Protein AF-W4VMF6-F1 (afdb_monomer_lite)

Foldseek 3Di:
DLVVLQVQLVCLVVVHHDPVVVVLLVVCCVPPVFAQPDADPPPRHHPDPDTDQLLSLLSNLSSCVSVVVLVSSVSSLVSSCVQAACDPPDPRHRAGDQPPVRDDDPSSGVSSVVSCVSSVD

Organism: NCBI:txid1298598

Structure (mmCIF, N/CA/C/O backbone):
data_AF-W4VMF6-F1
#
_entry.id   AF-W4VMF6-F1
#
loop_
_atom_site.group_PDB
_atom_site.id
_atom_site.type_symbol
_atom_site.label_atom_id
_atom_site.label_alt_id
_atom_site.label_comp_id
_atom_site.label_asym_id
_atom_site.label_entity_id
_atom_site.label_seq_id
_atom_site.pdbx_PDB_ins_code
_atom_site.Cartn_x
_atom_site.Cartn_y
_atom_site.Cartn_z
_atom_site.occupancy
_atom_site.B_iso_or_equiv
_atom_site.auth_seq_id
_atom_site.auth_comp_id
_atom_site.auth_asym_id
_atom_site.auth_atom_id
_atom_site.pdbx_PDB_model_num
ATOM 1 N N . MET A 1 1 ? 2.763 -7.118 5.742 1.00 71.62 1 MET A N 1
ATOM 2 C CA . MET A 1 1 ? 1.853 -5.949 5.723 1.00 71.62 1 MET A CA 1
ATOM 3 C C . MET A 1 1 ? 0.595 -6.136 4.885 1.00 71.62 1 MET A C 1
ATOM 5 O O . MET A 1 1 ? -0.442 -5.647 5.313 1.00 71.62 1 MET A O 1
ATOM 9 N N . ILE A 1 2 ? 0.644 -6.855 3.754 1.00 72.19 2 ILE A N 1
ATOM 10 C CA . ILE A 1 2 ? -0.541 -7.140 2.917 1.00 72.19 2 ILE A CA 1
ATOM 11 C C . ILE A 1 2 ? -1.719 -7.679 3.748 1.00 72.19 2 ILE A C 1
ATOM 13 O O . ILE A 1 2 ? -2.790 -7.080 3.744 1.00 72.19 2 ILE A O 1
ATOM 17 N N . ASP A 1 3 ? -1.501 -8.733 4.540 1.00 79.00 3 ASP A N 1
ATOM 18 C CA . ASP A 1 3 ? -2.571 -9.361 5.333 1.00 79.00 3 ASP A CA 1
ATOM 19 C C . ASP A 1 3 ? -3.183 -8.415 6.375 1.00 79.00 3 ASP A C 1
ATOM 21 O O . ASP A 1 3 ? -4.388 -8.447 6.620 1.00 79.00 3 ASP A O 1
ATOM 25 N N . GLN A 1 4 ? -2.367 -7.536 6.965 1.00 80.94 4 GLN A N 1
ATOM 26 C CA . GLN A 1 4 ? -2.823 -6.543 7.940 1.00 80.94 4 GLN A CA 1
ATOM 27 C C . GLN A 1 4 ? -3.677 -5.464 7.266 1.00 80.94 4 GLN A C 1
ATOM 29 O O . GLN A 1 4 ? -4.733 -5.117 7.784 1.00 80.94 4 GLN A O 1
ATOM 34 N N . ALA A 1 5 ? -3.272 -4.988 6.082 1.00 82.62 5 ALA A N 1
ATOM 35 C CA . ALA A 1 5 ? -4.041 -4.012 5.311 1.00 82.62 5 ALA A CA 1
ATOM 36 C C . ALA A 1 5 ? -5.386 -4.587 4.830 1.00 82.62 5 ALA A C 1
ATOM 38 O O . ALA A 1 5 ? -6.415 -3.925 4.950 1.00 82.62 5 ALA A O 1
ATOM 39 N N . ILE A 1 6 ? -5.398 -5.839 4.357 1.00 83.69 6 ILE A N 1
ATOM 40 C CA . ILE A 1 6 ? -6.627 -6.547 3.963 1.00 83.69 6 ILE A CA 1
ATOM 41 C C . ILE A 1 6 ? -7.549 -6.737 5.172 1.00 83.69 6 ILE A C 1
ATOM 43 O O . ILE A 1 6 ? -8.745 -6.452 5.093 1.00 83.69 6 ILE A O 1
ATOM 47 N N . THR A 1 7 ? -6.998 -7.180 6.306 1.00 85.88 7 THR A N 1
ATOM 48 C CA . THR A 1 7 ? -7.766 -7.372 7.544 1.00 85.88 7 THR A CA 1
ATOM 49 C C . THR A 1 7 ? -8.376 -6.056 8.017 1.00 85.88 7 THR A C 1
ATOM 51 O O . THR A 1 7 ? -9.575 -6.006 8.283 1.00 85.88 7 THR A O 1
ATOM 54 N N . ALA A 1 8 ? -7.590 -4.977 8.056 1.00 84.88 8 ALA A N 1
ATOM 55 C CA . ALA A 1 8 ? -8.059 -3.654 8.455 1.00 84.88 8 ALA A CA 1
ATOM 56 C C . ALA A 1 8 ? -9.153 -3.121 7.514 1.00 84.88 8 ALA A C 1
ATOM 58 O O . ALA A 1 8 ? -10.164 -2.600 7.984 1.00 84.88 8 ALA A O 1
ATOM 59 N N . TYR A 1 9 ? -9.002 -3.308 6.198 1.00 85.69 9 TYR A N 1
ATOM 60 C CA . TYR A 1 9 ? -10.022 -2.930 5.219 1.00 85.69 9 TYR A CA 1
ATOM 61 C C . TYR A 1 9 ? -11.347 -3.668 5.442 1.00 85.69 9 TYR A C 1
ATOM 63 O O . TYR A 1 9 ? -12.405 -3.043 5.506 1.00 85.69 9 TYR A O 1
ATOM 71 N N . HIS A 1 10 ? -11.309 -4.990 5.615 1.00 87.56 10 HIS A N 1
ATOM 72 C CA . HIS A 1 10 ? -12.527 -5.766 5.851 1.00 87.56 10 HIS A CA 1
ATOM 73 C C . HIS A 1 10 ? -13.159 -5.500 7.220 1.00 87.56 10 HIS A C 1
ATOM 75 O O . HIS A 1 10 ? -14.383 -5.539 7.335 1.00 87.56 10 HIS A O 1
ATOM 81 N N . GLN A 1 11 ? -12.361 -5.186 8.243 1.00 86.62 11 GLN A N 1
ATOM 82 C CA . GLN A 1 11 ? -12.885 -4.699 9.518 1.00 86.62 11 GLN A CA 1
ATOM 83 C C . GLN A 1 11 ? -13.631 -3.375 9.332 1.00 86.62 11 GLN A C 1
ATOM 85 O O . GLN A 1 11 ? -14.764 -3.261 9.806 1.00 86.62 11 GLN A O 1
ATOM 90 N N . ALA A 1 12 ? -13.046 -2.424 8.592 1.00 85.56 12 ALA A N 1
ATOM 91 C CA . ALA A 1 12 ? -13.659 -1.121 8.334 1.00 85.56 12 ALA A CA 1
ATOM 92 C C . ALA A 1 12 ? -15.004 -1.256 7.610 1.00 85.56 12 ALA A C 1
ATOM 94 O O . ALA A 1 12 ? -15.985 -0.660 8.047 1.00 85.56 12 ALA A O 1
ATOM 95 N N . LEU A 1 13 ? -15.086 -2.131 6.600 1.00 86.25 13 LEU A N 1
ATOM 96 C CA . LEU A 1 13 ? -16.344 -2.458 5.913 1.00 86.25 13 LEU A CA 1
ATOM 97 C C . LEU A 1 13 ? -17.418 -3.038 6.846 1.00 86.25 13 LEU A C 1
ATOM 99 O O . LEU A 1 13 ? -18.612 -2.865 6.610 1.00 86.25 13 LEU A O 1
ATOM 103 N N . ALA A 1 14 ? -17.010 -3.743 7.901 1.00 86.56 14 ALA A N 1
ATOM 104 C CA . ALA A 1 14 ? -17.912 -4.267 8.923 1.00 86.56 14 ALA A CA 1
ATOM 105 C C . ALA A 1 14 ? -18.269 -3.225 10.006 1.00 86.56 14 ALA A C 1
ATOM 107 O O . ALA A 1 14 ? -18.937 -3.564 10.981 1.00 86.56 14 ALA A O 1
ATOM 108 N N . GLY A 1 15 ? -17.827 -1.971 9.856 1.00 82.81 15 GLY A N 1
ATOM 109 C CA . GLY A 1 15 ? -18.047 -0.882 10.810 1.00 82.81 15 GLY A CA 1
ATOM 110 C C . GLY A 1 15 ? -17.075 -0.871 11.995 1.00 82.81 15 GLY A C 1
ATOM 111 O O . GLY A 1 15 ? -17.222 -0.048 12.900 1.00 82.81 15 GLY A O 1
ATOM 112 N N . TYR A 1 16 ? -16.073 -1.754 12.005 1.00 82.44 16 TYR A N 1
ATOM 113 C CA . TYR A 1 16 ? -15.035 -1.801 13.032 1.00 82.44 16 TYR A CA 1
ATOM 114 C C . TYR A 1 16 ? -13.762 -1.142 12.511 1.00 82.44 16 TYR A C 1
ATOM 116 O O . TYR A 1 16 ? -13.229 -1.533 11.484 1.00 82.44 16 TYR A O 1
ATOM 124 N N . HIS A 1 17 ? -13.213 -0.174 13.233 1.00 81.00 17 HIS A N 1
ATOM 125 C CA . HIS A 1 17 ? -11.936 0.430 12.857 1.00 81.00 17 HIS A CA 1
ATOM 126 C C . HIS A 1 17 ? -10.916 0.262 13.976 1.00 81.00 17 HIS A C 1
ATOM 128 O O . HIS A 1 17 ? -11.270 0.165 15.151 1.00 81.00 17 HIS A O 1
ATOM 134 N N . SER A 1 18 ? -9.639 0.220 13.597 1.00 80.50 18 SER A N 1
ATOM 135 C CA . SER A 1 18 ? -8.520 0.166 14.533 1.00 80.50 18 SER A CA 1
ATOM 136 C C . SER A 1 18 ? -7.809 1.521 14.536 1.00 80.50 18 SER A C 1
ATOM 138 O O . SER A 1 18 ? -7.004 1.788 13.636 1.00 80.50 18 SER A O 1
ATOM 140 N N . PRO A 1 19 ? -8.075 2.392 15.533 1.00 82.31 19 PRO A N 1
ATOM 141 C CA . PRO A 1 19 ? -7.393 3.681 15.650 1.00 82.31 19 PRO A CA 1
ATOM 142 C C . PRO A 1 19 ? -5.873 3.523 15.723 1.00 82.31 19 PRO A C 1
ATOM 144 O O . PRO A 1 19 ? -5.139 4.293 15.113 1.00 82.31 19 PRO A O 1
ATOM 147 N N . ALA A 1 20 ? -5.402 2.471 16.402 1.00 82.88 20 ALA A N 1
ATOM 148 C CA . ALA A 1 20 ? -3.981 2.165 16.529 1.00 82.88 20 ALA A CA 1
ATOM 149 C C . ALA A 1 20 ? -3.325 1.846 15.176 1.00 82.88 20 ALA A C 1
ATOM 151 O O . ALA A 1 20 ? -2.191 2.252 14.938 1.00 82.88 20 ALA A O 1
ATOM 152 N N . PHE A 1 21 ? -4.034 1.148 14.282 1.00 83.00 21 PHE A N 1
ATOM 153 C CA . PHE A 1 21 ? -3.524 0.857 12.943 1.00 83.00 21 PHE A CA 1
ATOM 154 C C . PHE A 1 21 ? -3.509 2.111 12.065 1.00 83.00 21 PHE A C 1
ATOM 156 O O . PHE A 1 21 ? -2.507 2.387 11.416 1.00 83.00 21 PHE A O 1
ATOM 163 N N . LEU A 1 22 ? -4.577 2.916 12.090 1.00 84.38 22 LEU A N 1
ATOM 164 C CA . LEU A 1 22 ? -4.618 4.176 11.343 1.00 84.38 22 LEU A CA 1
ATOM 165 C C . LEU A 1 22 ? -3.494 5.125 11.778 1.00 84.38 22 LEU A C 1
ATOM 167 O O . LEU A 1 22 ? -2.806 5.698 10.936 1.00 84.38 22 LEU A O 1
ATOM 171 N N . GLN A 1 23 ? -3.289 5.261 13.087 1.00 85.25 23 GLN A N 1
ATOM 172 C CA . GLN A 1 23 ? -2.230 6.096 13.633 1.00 85.25 23 GLN A CA 1
ATOM 173 C C . GLN A 1 23 ? -0.841 5.579 13.245 1.00 85.25 23 GLN A C 1
ATOM 175 O O . GLN A 1 23 ? -0.003 6.370 12.828 1.00 85.25 23 GLN A O 1
ATOM 180 N N . PHE A 1 24 ? -0.626 4.262 13.267 1.00 84.94 24 PHE A N 1
ATOM 181 C CA . PHE A 1 24 ? 0.618 3.663 12.788 1.00 84.94 24 PHE A CA 1
ATOM 182 C C . PHE A 1 24 ? 0.908 4.012 11.318 1.00 84.94 24 PHE A C 1
ATOM 184 O O . PHE A 1 24 ? 2.039 4.362 10.985 1.00 84.94 24 PHE A O 1
ATOM 191 N N . ILE A 1 25 ? -0.098 3.966 10.438 1.00 84.12 25 ILE A N 1
ATOM 192 C CA . ILE A 1 25 ? 0.080 4.341 9.025 1.00 84.12 25 ILE A CA 1
ATOM 193 C C . ILE A 1 25 ? 0.385 5.837 8.882 1.00 84.12 25 ILE A C 1
ATOM 195 O O . ILE A 1 25 ? 1.266 6.198 8.104 1.00 84.12 25 ILE A O 1
ATOM 199 N N . LYS A 1 26 ? -0.296 6.705 9.643 1.00 84.94 26 LYS A N 1
ATOM 200 C CA . LYS A 1 26 ? -0.009 8.150 9.653 1.00 84.94 26 LYS A CA 1
ATOM 201 C C . LYS A 1 26 ? 1.437 8.420 10.074 1.00 84.94 26 LYS A C 1
ATOM 203 O O . LYS A 1 26 ? 2.162 9.064 9.327 1.00 84.94 26 LYS A O 1
ATOM 208 N N . GLU A 1 27 ? 1.874 7.840 11.189 1.00 84.00 27 GLU A N 1
ATOM 209 C CA . GLU A 1 27 ? 3.231 8.006 11.726 1.00 84.00 27 GLU A CA 1
ATOM 210 C C . GLU A 1 27 ? 4.317 7.507 10.760 1.00 84.00 27 GLU A C 1
ATOM 212 O O . GLU A 1 27 ? 5.331 8.181 10.581 1.00 84.00 27 GLU A O 1
ATOM 217 N N . ASN A 1 28 ? 4.109 6.365 10.092 1.00 81.81 28 ASN A N 1
ATOM 218 C CA . ASN A 1 28 ? 5.069 5.864 9.098 1.00 81.81 28 ASN A CA 1
ATOM 219 C C . ASN A 1 28 ? 5.150 6.771 7.867 1.00 81.81 28 ASN A C 1
ATOM 221 O O . ASN A 1 28 ? 6.248 7.086 7.411 1.00 81.81 28 ASN A O 1
ATOM 225 N N . MET A 1 29 ? 4.004 7.237 7.363 1.00 79.44 29 MET A N 1
ATOM 226 C CA . MET A 1 29 ? 3.973 8.179 6.243 1.00 79.44 29 MET A CA 1
ATOM 227 C C . MET A 1 29 ? 4.604 9.529 6.608 1.00 79.44 29 MET A C 1
ATOM 229 O O . MET A 1 29 ? 5.225 10.150 5.753 1.00 79.44 29 MET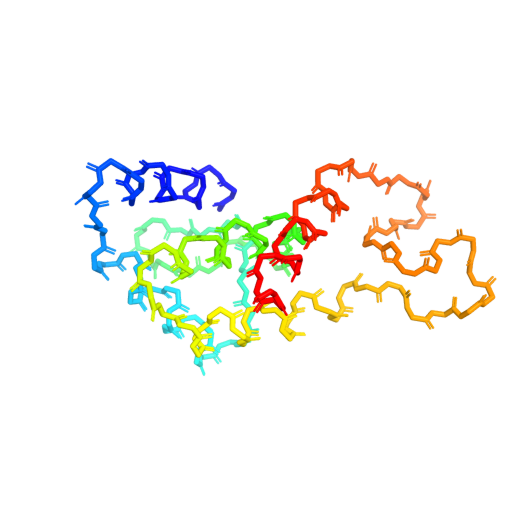 A O 1
ATOM 233 N N . ASP A 1 30 ? 4.483 9.973 7.861 1.00 79.38 30 ASP A N 1
ATOM 234 C CA . ASP A 1 30 ? 5.072 11.234 8.325 1.00 79.38 30 ASP A CA 1
ATOM 235 C C . ASP A 1 30 ? 6.587 11.122 8.564 1.00 79.38 30 ASP A C 1
ATOM 237 O O . ASP A 1 30 ? 7.323 12.076 8.317 1.00 79.38 30 ASP A O 1
ATOM 241 N N . THR A 1 31 ? 7.061 9.965 9.039 1.00 74.25 31 THR A N 1
ATOM 242 C CA . THR A 1 31 ? 8.470 9.764 9.425 1.00 74.25 31 THR A CA 1
ATOM 243 C C . THR A 1 31 ? 9.333 9.319 8.250 1.00 74.25 31 THR A C 1
ATOM 245 O O . THR A 1 31 ? 10.411 9.867 8.035 1.00 74.25 31 THR A O 1
ATOM 248 N N . ASN A 1 32 ? 8.860 8.330 7.491 1.00 63.78 32 ASN A N 1
ATOM 249 C CA . ASN A 1 32 ? 9.658 7.652 6.471 1.00 63.78 32 ASN A CA 1
ATOM 250 C C . ASN A 1 32 ? 9.145 7.907 5.052 1.00 63.78 32 ASN A C 1
ATOM 252 O O . ASN A 1 32 ? 9.841 7.574 4.106 1.00 63.78 32 ASN A O 1
ATOM 256 N N . SER A 1 33 ? 7.940 8.476 4.889 1.00 69.19 33 SER A N 1
ATOM 257 C CA . SER A 1 33 ? 7.246 8.590 3.592 1.00 69.19 33 SER A CA 1
ATOM 258 C C . SER A 1 33 ? 7.048 7.261 2.843 1.00 69.19 33 SER A C 1
ATOM 260 O O . SER A 1 33 ? 6.585 7.278 1.710 1.00 69.19 33 SER A O 1
ATOM 262 N N . GLU A 1 34 ? 7.332 6.125 3.479 1.00 72.94 34 GLU A N 1
ATOM 263 C CA . GLU A 1 34 ? 7.341 4.786 2.888 1.00 72.94 34 GLU A CA 1
ATOM 264 C C . GLU A 1 34 ? 6.731 3.776 3.878 1.00 72.94 34 GLU A C 1
ATOM 266 O O . GLU A 1 34 ? 6.809 3.944 5.101 1.00 72.94 34 GLU A O 1
ATOM 271 N N . ILE A 1 35 ? 6.119 2.710 3.353 1.00 75.06 35 ILE A N 1
ATOM 272 C CA . ILE A 1 35 ? 5.544 1.600 4.124 1.00 75.06 35 ILE A CA 1
ATOM 273 C C . ILE A 1 35 ? 6.287 0.300 3.788 1.00 75.06 35 ILE A C 1
ATOM 275 O O . ILE A 1 35 ? 6.137 -0.267 2.703 1.00 75.06 35 ILE A O 1
ATOM 279 N N . ASN A 1 36 ? 7.036 -0.248 4.743 1.00 73.38 36 ASN A N 1
ATOM 280 C CA . ASN A 1 36 ? 7.820 -1.473 4.551 1.00 73.38 36 ASN A CA 1
ATOM 281 C C . ASN A 1 36 ? 6.960 -2.747 4.565 1.00 73.38 36 ASN A C 1
ATOM 283 O O . ASN A 1 36 ? 5.886 -2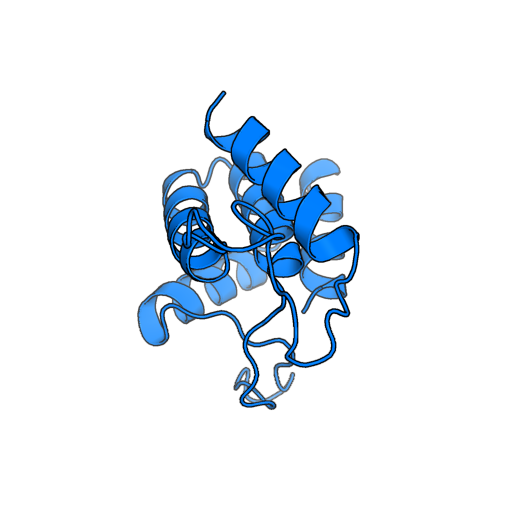.804 5.164 1.00 73.38 36 ASN A O 1
ATOM 287 N N . GLY A 1 37 ? 7.437 -3.810 3.910 1.00 59.91 37 GLY A N 1
ATOM 288 C CA . GLY A 1 37 ? 6.677 -5.059 3.769 1.00 59.91 37 GLY A CA 1
ATOM 289 C C . GLY A 1 37 ? 6.470 -5.834 5.077 1.00 59.91 37 GLY A C 1
ATOM 290 O O . GLY A 1 37 ? 5.434 -6.495 5.256 1.00 59.91 37 GLY A O 1
ATOM 291 N N . ILE A 1 38 ? 7.435 -5.752 5.997 1.00 66.00 38 ILE A N 1
ATOM 292 C CA . ILE A 1 38 ? 7.466 -6.493 7.263 1.00 66.00 38 ILE A CA 1
ATOM 293 C C . ILE A 1 38 ? 7.895 -5.551 8.386 1.00 66.00 38 ILE A C 1
ATOM 295 O O . ILE A 1 38 ? 8.913 -4.873 8.274 1.00 66.00 38 ILE A O 1
ATOM 299 N N . TYR A 1 39 ? 7.126 -5.558 9.472 1.00 68.88 39 TYR A N 1
ATOM 300 C CA . TYR A 1 39 ? 7.435 -4.840 10.701 1.00 68.88 39 TYR A CA 1
ATOM 301 C C . TYR A 1 39 ? 7.558 -5.825 11.855 1.00 68.88 39 TYR A C 1
ATOM 303 O O . TYR A 1 39 ? 6.811 -6.805 11.932 1.00 68.88 39 TYR A O 1
ATOM 311 N N . ASP A 1 40 ? 8.473 -5.532 12.771 1.00 67.25 40 ASP A N 1
ATOM 312 C CA . ASP A 1 40 ? 8.607 -6.274 14.011 1.00 67.25 40 ASP A CA 1
ATOM 313 C C . ASP A 1 40 ? 7.484 -5.865 14.976 1.00 67.25 40 ASP A C 1
ATOM 315 O O . ASP A 1 40 ? 7.236 -4.682 15.212 1.00 67.25 40 ASP A O 1
ATOM 319 N N . LEU A 1 41 ? 6.785 -6.852 15.541 1.00 65.19 41 LEU A N 1
ATOM 320 C CA . LEU A 1 41 ? 5.605 -6.617 16.383 1.00 65.19 41 LEU A CA 1
ATOM 321 C C . LEU A 1 41 ? 5.933 -5.908 17.705 1.00 65.19 41 LEU A C 1
ATOM 323 O O . LEU A 1 41 ? 5.055 -5.270 18.284 1.00 65.19 41 LEU A O 1
ATOM 327 N N . SER A 1 42 ? 7.169 -6.034 18.195 1.00 64.50 42 SER A N 1
ATOM 328 C CA . SER A 1 42 ? 7.587 -5.500 19.493 1.00 64.50 42 SER A CA 1
ATOM 329 C C . SER A 1 42 ? 8.144 -4.081 19.390 1.00 64.50 42 SER A C 1
ATOM 331 O O . SER A 1 42 ? 7.844 -3.231 20.225 1.00 64.50 42 SER A O 1
ATOM 333 N N . THR A 1 43 ? 8.908 -3.811 18.335 1.00 65.19 43 THR A N 1
ATOM 334 C CA . THR A 1 43 ? 9.599 -2.536 18.112 1.00 65.19 43 THR A CA 1
ATOM 335 C C . THR A 1 43 ? 8.864 -1.631 17.133 1.00 65.19 43 THR A C 1
ATOM 337 O O . THR A 1 43 ? 9.142 -0.436 17.100 1.00 65.19 43 THR A O 1
ATOM 340 N N . LYS A 1 44 ? 7.916 -2.177 16.355 1.00 64.62 44 LYS A N 1
ATOM 341 C CA . LYS A 1 44 ? 7.221 -1.497 15.249 1.00 64.62 44 LYS A CA 1
ATOM 342 C C . LYS A 1 44 ? 8.166 -0.960 14.170 1.00 64.62 44 LYS A C 1
ATOM 344 O O . LYS A 1 44 ? 7.757 -0.132 13.361 1.00 64.62 44 LYS A O 1
ATOM 349 N N . LEU A 1 45 ? 9.412 -1.430 14.153 1.00 65.94 45 LEU A N 1
ATOM 350 C CA . LEU A 1 45 ? 10.411 -1.049 13.167 1.00 65.94 45 LEU A CA 1
ATOM 351 C C . LEU A 1 45 ? 10.350 -1.986 11.961 1.00 65.94 45 LEU A C 1
ATOM 353 O O . LEU A 1 45 ? 10.016 -3.169 12.117 1.00 65.94 45 LEU A O 1
ATOM 357 N N . PRO A 1 46 ? 10.663 -1.480 10.759 1.00 66.12 46 PRO A N 1
ATOM 358 C CA . PRO A 1 46 ? 10.763 -2.322 9.584 1.00 66.12 46 PRO A CA 1
ATOM 359 C C . PRO A 1 46 ? 11.867 -3.360 9.790 1.00 66.12 46 PRO A C 1
ATOM 361 O O . PRO A 1 46 ? 12.982 -3.040 10.193 1.00 66.12 46 PRO A O 1
ATOM 364 N N . THR A 1 47 ? 11.538 -4.626 9.553 1.00 57.59 47 THR A N 1
ATOM 365 C CA . THR A 1 47 ? 12.488 -5.748 9.674 1.00 57.59 47 THR A CA 1
ATOM 366 C C . THR A 1 47 ? 13.152 -6.074 8.337 1.00 57.59 47 THR A C 1
ATOM 368 O O . THR A 1 47 ? 14.008 -6.952 8.264 1.00 57.59 47 THR A O 1
ATOM 371 N N . VAL A 1 48 ? 12.721 -5.401 7.270 1.00 60.47 48 VAL A N 1
ATOM 372 C CA . VAL A 1 48 ? 13.193 -5.591 5.902 1.00 60.47 48 VAL A CA 1
ATOM 373 C C . VAL A 1 48 ? 13.353 -4.243 5.210 1.00 60.47 48 VAL A C 1
ATOM 375 O O . VAL A 1 48 ? 12.479 -3.382 5.312 1.00 60.47 48 VAL A O 1
ATOM 378 N N . ASP A 1 49 ? 14.443 -4.107 4.459 1.00 59.78 49 ASP A N 1
ATOM 379 C CA . ASP A 1 49 ? 14.782 -2.886 3.716 1.00 59.78 49 ASP A CA 1
ATOM 380 C C . ASP A 1 49 ? 14.023 -2.761 2.384 1.00 59.78 49 ASP A C 1
ATOM 382 O O . ASP A 1 49 ? 14.182 -1.772 1.676 1.00 59.78 49 ASP A O 1
ATOM 386 N N . TYR A 1 50 ? 13.205 -3.755 2.010 1.00 59.16 50 TYR A N 1
ATOM 387 C CA . TYR A 1 50 ? 12.361 -3.642 0.823 1.00 59.16 50 TYR A CA 1
ATOM 388 C C . TYR A 1 50 ? 11.019 -2.988 1.163 1.00 59.16 50 TYR A C 1
ATOM 390 O O . TYR A 1 50 ? 10.319 -3.359 2.117 1.00 59.16 50 TYR A O 1
ATOM 398 N N . GLU A 1 51 ? 10.656 -2.010 0.342 1.00 62.81 51 GLU A N 1
ATOM 399 C CA . GLU A 1 51 ? 9.373 -1.333 0.418 1.00 62.81 51 GLU A CA 1
ATOM 400 C C . GLU A 1 51 ? 8.235 -2.281 0.018 1.00 62.81 51 GLU A C 1
ATOM 402 O O . GLU A 1 51 ? 8.420 -3.231 -0.754 1.00 62.81 51 GLU A O 1
ATOM 407 N N . SER A 1 52 ? 7.048 -2.070 0.586 1.00 65.38 52 SER A N 1
ATOM 408 C CA . SER A 1 52 ? 5.897 -2.909 0.270 1.00 65.38 52 SER A CA 1
ATOM 409 C C . SER A 1 52 ? 5.565 -2.868 -1.220 1.00 65.38 52 SER A C 1
ATOM 411 O O . SER A 1 52 ? 5.652 -1.810 -1.843 1.00 65.38 52 SER A O 1
ATOM 413 N N . PRO A 1 53 ? 5.092 -3.986 -1.794 1.00 71.88 53 PRO A N 1
ATOM 414 C CA . PRO A 1 53 ? 4.623 -3.962 -3.162 1.00 71.88 53 PRO A CA 1
ATOM 415 C C . PRO A 1 53 ? 3.423 -3.002 -3.310 1.00 71.88 53 PRO A C 1
ATOM 417 O O . PRO A 1 53 ? 2.668 -2.803 -2.348 1.00 71.88 53 PRO A O 1
ATOM 420 N N . PRO A 1 54 ? 3.193 -2.457 -4.518 1.00 73.38 54 PRO A N 1
ATOM 421 C CA . PRO A 1 54 ? 2.129 -1.493 -4.820 1.00 73.38 54 PRO A CA 1
ATOM 422 C C . PRO A 1 54 ? 0.740 -1.917 -4.326 1.00 73.38 54 PRO A C 1
ATOM 424 O O . PRO A 1 54 ? -0.085 -1.076 -3.968 1.00 73.38 54 PRO A O 1
ATOM 427 N N . ALA A 1 55 ? 0.472 -3.227 -4.262 1.00 78.00 55 ALA A N 1
ATOM 428 C CA . ALA A 1 55 ? -0.774 -3.755 -3.722 1.00 78.00 55 ALA A CA 1
ATOM 429 C C . ALA A 1 55 ? -1.048 -3.311 -2.274 1.00 78.00 55 ALA A C 1
ATOM 431 O O . ALA A 1 55 ? -2.198 -3.024 -1.946 1.00 78.00 55 ALA A O 1
ATOM 432 N N . VAL A 1 56 ? -0.027 -3.200 -1.412 1.00 83.12 56 VAL A N 1
ATOM 433 C CA . VAL A 1 56 ? -0.202 -2.720 -0.026 1.00 83.12 56 VAL A CA 1
ATOM 434 C C . VAL A 1 56 ? -0.726 -1.293 -0.017 1.00 83.12 56 VAL A C 1
ATOM 436 O O . VAL A 1 56 ? -1.705 -1.017 0.675 1.00 83.12 56 VAL A O 1
ATOM 439 N N . TYR A 1 57 ? -0.133 -0.410 -0.822 1.00 83.94 57 TYR A N 1
ATOM 440 C CA . TYR A 1 57 ? -0.600 0.966 -0.962 1.00 83.94 57 TYR A CA 1
ATOM 441 C C . TYR A 1 57 ? -2.046 1.018 -1.450 1.00 83.94 57 TYR A C 1
ATOM 443 O O . TYR A 1 57 ? -2.859 1.728 -0.863 1.00 83.94 57 TYR A O 1
ATOM 451 N N . GLY A 1 58 ? -2.412 0.203 -2.442 1.00 85.81 58 GLY A N 1
ATOM 452 C CA . GLY A 1 58 ? -3.793 0.147 -2.919 1.00 85.81 58 GLY A CA 1
ATOM 453 C C . GLY A 1 58 ? -4.801 -0.302 -1.847 1.00 85.81 58 GLY A C 1
ATOM 454 O O . GLY A 1 58 ? -5.856 0.319 -1.711 1.00 85.81 58 GLY A O 1
ATOM 455 N N . PHE A 1 59 ? -4.471 -1.304 -1.021 1.00 87.12 59 PHE A N 1
ATOM 456 C CA . PHE A 1 59 ? -5.328 -1.704 0.107 1.00 87.12 59 PHE A CA 1
ATOM 457 C C . PHE A 1 59 ? -5.420 -0.624 1.191 1.00 87.12 59 PHE A C 1
ATOM 459 O O . PHE A 1 59 ? -6.505 -0.377 1.721 1.00 87.12 59 PHE A O 1
ATOM 466 N N . LEU A 1 60 ? -4.310 0.049 1.505 1.00 87.62 60 LEU A N 1
ATOM 467 C CA . LEU A 1 60 ? -4.302 1.153 2.466 1.00 87.62 60 LEU A CA 1
ATOM 46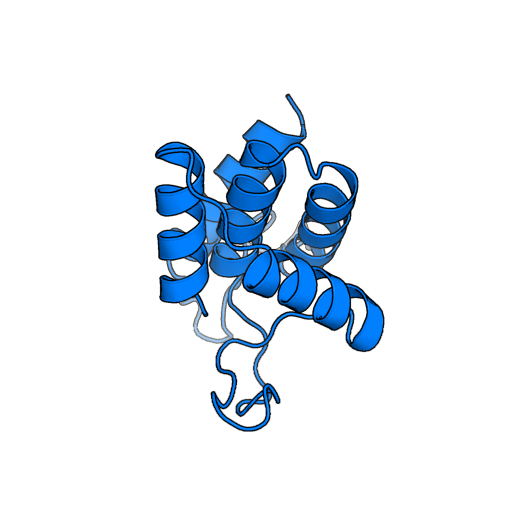8 C C . LEU A 1 60 ? -5.125 2.346 1.968 1.00 87.62 60 LEU A C 1
ATOM 470 O O . LEU A 1 60 ? -5.849 2.944 2.759 1.00 87.62 60 LEU A O 1
ATOM 474 N N . ILE A 1 61 ? -5.086 2.655 0.668 1.00 88.69 61 ILE A N 1
ATOM 475 C CA . ILE A 1 61 ? -5.945 3.674 0.049 1.00 88.69 61 ILE A CA 1
ATOM 476 C C . ILE A 1 61 ? -7.418 3.292 0.217 1.00 88.69 61 ILE A C 1
ATOM 478 O O . ILE A 1 61 ? -8.208 4.131 0.637 1.00 88.69 61 ILE A O 1
ATOM 482 N N . TRP A 1 62 ? -7.806 2.036 -0.042 1.00 88.94 62 TRP A N 1
ATOM 483 C CA . TRP A 1 62 ? -9.196 1.601 0.174 1.00 88.94 62 TRP A CA 1
ATOM 484 C C . TRP A 1 62 ? -9.625 1.721 1.634 1.00 88.94 62 TRP A C 1
ATOM 486 O O . TRP A 1 62 ? -10.728 2.189 1.898 1.00 88.94 62 TRP A O 1
ATOM 496 N N . TYR A 1 63 ? -8.758 1.335 2.571 1.00 88.25 63 TYR A N 1
ATOM 497 C CA . TYR A 1 63 ? -9.007 1.492 4.003 1.00 88.25 63 TYR A CA 1
ATOM 498 C C . TYR A 1 63 ? -9.187 2.963 4.395 1.00 88.25 63 TYR A C 1
ATOM 500 O O . TYR A 1 63 ? -10.145 3.303 5.083 1.00 88.25 63 TYR A O 1
ATOM 508 N N . CYS A 1 64 ? -8.316 3.854 3.916 1.00 87.94 64 CYS A N 1
ATOM 509 C CA . CYS A 1 64 ? -8.422 5.285 4.198 1.00 87.94 64 CYS A CA 1
ATOM 510 C C . CYS A 1 64 ? -9.695 5.892 3.599 1.00 87.94 64 CYS A C 1
ATOM 512 O O . CYS A 1 64 ? -10.349 6.697 4.254 1.00 87.94 64 CYS A O 1
ATOM 514 N N . LEU A 1 65 ? -10.080 5.483 2.386 1.00 87.81 65 LEU A N 1
ATOM 515 C CA . LEU A 1 65 ? -11.329 5.919 1.761 1.00 87.81 65 LEU A CA 1
ATOM 516 C C . LEU A 1 65 ? -12.556 5.471 2.564 1.00 87.81 65 LEU A C 1
ATOM 518 O O . LEU A 1 65 ? -13.461 6.275 2.761 1.00 87.81 65 LEU A O 1
ATOM 522 N N . GLU A 1 66 ? -12.559 4.240 3.080 1.00 88.88 66 GLU A N 1
ATOM 523 C CA . GLU A 1 66 ? -13.642 3.734 3.937 1.00 88.88 66 GLU A CA 1
ATOM 524 C C . GLU A 1 66 ? -13.772 4.541 5.239 1.00 88.88 66 GLU A C 1
ATOM 526 O O . GLU A 1 66 ? -14.872 4.807 5.718 1.00 88.88 66 GLU A O 1
ATOM 531 N N . LEU A 1 67 ? -12.646 4.996 5.794 1.00 86.62 67 LEU A N 1
ATOM 532 C CA . LEU A 1 67 ? -12.611 5.825 7.000 1.00 86.62 67 LEU A CA 1
ATOM 533 C C . LEU A 1 67 ? -12.796 7.329 6.740 1.00 86.62 67 LEU A C 1
ATOM 535 O O . LEU A 1 67 ? -12.709 8.116 7.680 1.00 86.62 67 LEU A O 1
ATOM 539 N N . ASN A 1 68 ? -13.059 7.745 5.496 1.00 87.81 68 ASN A N 1
ATOM 540 C CA . ASN A 1 68 ? -13.097 9.151 5.066 1.00 87.81 68 ASN A CA 1
ATOM 541 C C . ASN A 1 68 ? -11.783 9.934 5.296 1.00 87.81 68 ASN A C 1
ATOM 543 O O . ASN A 1 68 ? -11.770 11.164 5.322 1.00 87.81 68 ASN A O 1
ATOM 547 N N . GLU A 1 69 ? -10.650 9.242 5.391 1.00 89.06 69 GLU A N 1
ATOM 548 C CA . GLU A 1 69 ? -9.301 9.801 5.555 1.00 89.06 69 GLU A CA 1
ATOM 549 C C . GLU A 1 69 ? -8.674 10.126 4.184 1.00 89.06 69 GLU A C 1
ATOM 551 O O . GLU A 1 69 ? -7.655 9.562 3.774 1.00 89.06 69 GLU A O 1
ATOM 556 N N . ARG A 1 70 ? -9.317 11.027 3.427 1.00 88.12 70 ARG A N 1
ATOM 557 C CA . ARG A 1 70 ? -8.965 11.299 2.018 1.00 88.12 70 ARG A CA 1
ATOM 558 C C . ARG A 1 70 ? -7.567 11.897 1.836 1.00 88.12 70 ARG A C 1
ATOM 560 O O . ARG A 1 70 ? -6.896 11.567 0.863 1.00 88.12 70 ARG A O 1
ATOM 567 N N . GLU A 1 71 ? -7.110 12.737 2.762 1.00 88.81 71 GLU A N 1
ATOM 568 C CA . GLU A 1 71 ? -5.760 13.320 2.705 1.00 88.81 71 GLU A CA 1
ATOM 569 C C . GLU A 1 71 ? -4.681 12.240 2.824 1.00 88.81 71 GLU A C 1
ATOM 571 O O . GLU A 1 71 ? -3.746 12.198 2.028 1.00 88.81 71 GLU A O 1
ATOM 576 N N . LEU A 1 72 ? -4.846 11.302 3.762 1.00 86.81 72 LEU A N 1
ATOM 577 C CA . LEU A 1 72 ? -3.926 10.178 3.914 1.00 86.81 72 LEU A CA 1
ATOM 578 C C . LEU A 1 72 ? -3.948 9.268 2.679 1.00 86.81 72 LEU A C 1
ATOM 580 O O . LEU A 1 72 ? -2.888 8.856 2.209 1.00 86.81 72 LEU A O 1
ATOM 584 N N . ALA A 1 73 ? -5.137 9.008 2.125 1.00 88.56 73 ALA A N 1
ATOM 585 C CA . ALA A 1 73 ? -5.297 8.248 0.888 1.00 88.56 73 ALA A CA 1
ATOM 586 C C . ALA A 1 73 ? -4.549 8.895 -0.292 1.00 88.56 73 ALA A C 1
ATOM 588 O O . ALA A 1 73 ? -3.906 8.192 -1.067 1.00 88.56 73 ALA A O 1
ATOM 589 N N . GLN A 1 74 ? -4.582 10.226 -0.400 1.00 88.50 74 GLN A N 1
ATOM 590 C CA . GLN A 1 74 ? -3.867 10.966 -1.439 1.00 88.50 74 GLN A CA 1
ATOM 591 C C . GLN A 1 74 ? -2.345 10.828 -1.299 1.00 88.50 74 GLN A C 1
ATOM 593 O O . GLN A 1 74 ? -1.669 10.532 -2.281 1.00 88.50 74 GLN A O 1
ATOM 598 N N . ARG A 1 75 ? -1.801 10.953 -0.082 1.00 88.94 75 ARG A N 1
ATOM 599 C CA . ARG A 1 75 ? -0.355 10.763 0.146 1.00 88.94 75 ARG A CA 1
ATOM 600 C C . ARG A 1 75 ? 0.097 9.341 -0.183 1.00 88.94 75 ARG A C 1
ATOM 602 O O . ARG A 1 75 ? 1.146 9.144 -0.785 1.00 88.94 75 ARG A O 1
ATOM 609 N N . LEU A 1 76 ? -0.708 8.345 0.196 1.00 87.31 76 LEU A N 1
ATOM 610 C CA . LEU A 1 76 ? -0.452 6.942 -0.143 1.00 87.31 76 LEU A CA 1
ATOM 611 C C . LEU A 1 76 ? -0.500 6.713 -1.658 1.00 87.31 76 LEU A C 1
ATOM 613 O O . LEU A 1 76 ? 0.286 5.932 -2.184 1.00 87.31 76 LEU A O 1
ATOM 617 N N . TYR A 1 77 ? -1.401 7.398 -2.362 1.00 87.81 77 TYR A N 1
ATOM 618 C CA . TYR A 1 77 ? -1.492 7.348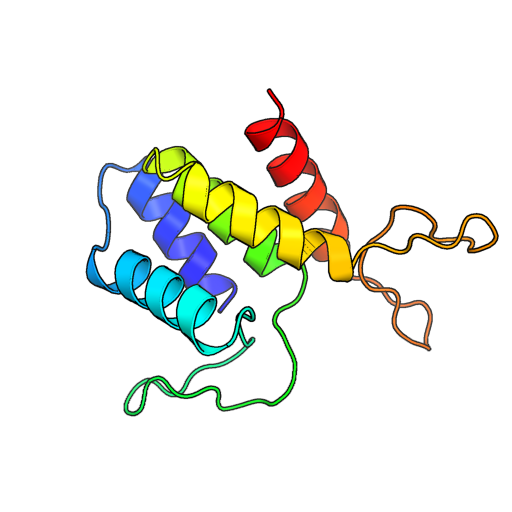 -3.817 1.00 87.81 77 TYR A CA 1
ATOM 619 C C . TYR A 1 77 ? -0.277 7.981 -4.504 1.00 87.81 77 TYR A C 1
ATOM 621 O O . TYR A 1 77 ? 0.258 7.405 -5.447 1.00 87.81 77 TYR A O 1
ATOM 629 N N . GLU A 1 78 ? 0.204 9.121 -4.012 1.00 87.81 78 GLU A N 1
ATOM 630 C CA . GLU A 1 78 ? 1.419 9.764 -4.521 1.00 87.81 78 GLU A CA 1
ATOM 631 C C . GLU A 1 78 ? 2.646 8.866 -4.364 1.00 87.81 78 GLU A C 1
ATOM 633 O O . GLU A 1 78 ? 3.408 8.713 -5.318 1.00 87.81 78 GLU A O 1
ATOM 638 N N . GLN A 1 79 ? 2.783 8.197 -3.215 1.00 84.38 79 GLN A N 1
ATOM 639 C CA . GLN A 1 79 ? 3.841 7.203 -3.023 1.00 84.38 79 GLN A CA 1
ATOM 640 C C . GLN A 1 79 ? 3.657 5.986 -3.920 1.00 84.38 79 GLN A C 1
ATOM 642 O O . GLN A 1 79 ? 4.598 5.540 -4.561 1.00 84.38 79 GLN A O 1
ATOM 647 N N . MET A 1 80 ? 2.431 5.492 -4.081 1.00 85.50 80 MET A N 1
ATOM 648 C CA . MET A 1 80 ? 2.154 4.399 -5.010 1.00 85.50 80 MET A CA 1
ATOM 649 C C . MET A 1 80 ? 2.601 4.736 -6.444 1.00 85.50 80 MET A C 1
ATOM 651 O O . MET A 1 80 ? 3.128 3.868 -7.136 1.00 85.50 80 MET A O 1
ATOM 655 N N . LEU A 1 81 ? 2.443 5.985 -6.902 1.00 84.31 81 LEU A N 1
ATOM 656 C CA . LEU A 1 81 ? 2.840 6.414 -8.249 1.00 84.31 81 LEU A CA 1
ATOM 657 C C . LEU A 1 81 ? 4.353 6.373 -8.511 1.00 84.31 81 LEU A C 1
ATOM 659 O O . LEU A 1 81 ? 4.739 6.334 -9.685 1.00 84.31 81 LEU A O 1
ATOM 663 N N . THR A 1 82 ? 5.203 6.349 -7.482 1.00 83.25 82 THR A N 1
ATOM 664 C CA . THR A 1 82 ? 6.663 6.219 -7.657 1.00 83.25 82 THR A CA 1
ATOM 665 C C . THR A 1 82 ? 7.040 4.843 -8.219 1.00 83.25 82 THR A C 1
ATOM 667 O O . THR A 1 82 ? 7.992 4.725 -8.988 1.00 83.25 82 THR A O 1
ATOM 670 N N . PHE A 1 83 ? 6.225 3.821 -7.939 1.00 77.69 83 PHE A N 1
ATOM 671 C CA . PHE A 1 83 ? 6.382 2.455 -8.446 1.00 77.69 83 PHE A CA 1
ATOM 672 C C . PHE A 1 83 ? 5.861 2.250 -9.873 1.00 77.69 83 PHE A C 1
ATOM 674 O O . PHE A 1 83 ? 6.083 1.191 -10.474 1.00 77.69 83 PHE A O 1
ATOM 681 N N . ARG A 1 84 ? 5.116 3.221 -10.415 1.00 81.94 84 ARG A N 1
ATOM 682 C CA . ARG A 1 84 ? 4.561 3.143 -11.768 1.00 81.94 84 ARG A CA 1
ATOM 683 C C . ARG A 1 84 ? 5.673 3.377 -12.786 1.00 81.94 84 ARG A C 1
ATOM 685 O O . ARG A 1 84 ? 6.457 4.315 -12.686 1.00 81.94 84 ARG A O 1
ATOM 692 N N . ASN A 1 85 ? 5.714 2.548 -13.820 1.00 80.56 85 ASN A N 1
ATOM 693 C CA . ASN A 1 85 ? 6.630 2.746 -14.930 1.00 80.56 85 ASN A CA 1
ATOM 694 C C . ASN A 1 85 ? 6.155 3.915 -15.806 1.00 80.56 85 ASN A C 1
ATOM 696 O O . ASN A 1 85 ? 5.163 3.805 -16.527 1.00 80.56 85 ASN A O 1
ATOM 700 N N . HIS A 1 86 ? 6.895 5.022 -15.769 1.00 80.38 86 HIS A N 1
ATOM 701 C CA . HIS A 1 86 ? 6.593 6.231 -16.543 1.00 80.38 86 HIS A CA 1
ATOM 702 C C . HIS A 1 86 ? 7.344 6.316 -17.875 1.00 80.38 86 HIS A C 1
ATOM 704 O O . HIS A 1 86 ? 7.197 7.308 -18.581 1.00 80.38 86 HIS A O 1
ATOM 710 N N . TYR A 1 87 ? 8.140 5.306 -18.242 1.00 80.25 87 TYR A N 1
ATOM 711 C CA . TYR A 1 87 ? 8.949 5.327 -19.461 1.00 80.25 87 TYR A CA 1
ATOM 712 C C . TYR A 1 87 ? 8.103 4.960 -20.690 1.00 80.25 87 TYR A C 1
ATOM 714 O O . TYR A 1 87 ? 7.760 3.786 -20.850 1.00 80.25 87 TYR A O 1
ATOM 722 N N . PRO A 1 88 ? 7.811 5.906 -21.608 1.00 80.31 88 PRO A N 1
ATOM 723 C CA . PRO A 1 88 ? 6.903 5.663 -22.737 1.00 80.31 88 PRO A CA 1
ATOM 724 C C . PRO A 1 88 ? 7.402 4.604 -23.728 1.00 80.31 88 PRO A C 1
ATOM 726 O O . PRO A 1 88 ? 6.624 4.023 -24.475 1.00 80.31 88 PRO A O 1
ATOM 729 N N . TRP A 1 89 ? 8.712 4.357 -23.748 1.00 79.56 89 TRP A N 1
ATOM 730 C CA . TRP A 1 89 ? 9.362 3.343 -24.583 1.00 79.56 89 TRP A CA 1
ATOM 731 C C . TRP A 1 89 ? 9.439 1.963 -23.917 1.00 79.56 89 TRP A C 1
ATOM 733 O O . TRP A 1 89 ? 9.904 1.006 -24.536 1.00 79.56 89 TRP A O 1
ATOM 743 N N . SER A 1 90 ? 9.020 1.833 -22.656 1.00 79.56 90 SER A N 1
ATOM 744 C CA . SER A 1 90 ? 8.972 0.541 -21.983 1.00 79.56 90 SER A CA 1
ATOM 745 C C . SER A 1 90 ? 7.736 -0.241 -22.420 1.00 79.56 90 SER A C 1
ATOM 747 O O . SER A 1 90 ? 6.628 0.292 -22.448 1.00 79.56 90 SER A O 1
ATOM 749 N N . ARG A 1 91 ? 7.895 -1.550 -22.657 1.00 77.44 91 ARG A N 1
ATOM 750 C CA . ARG A 1 91 ? 6.770 -2.482 -22.873 1.00 77.44 91 ARG A CA 1
ATOM 751 C C . ARG A 1 91 ? 5.750 -2.459 -21.724 1.00 77.44 91 ARG A C 1
ATOM 753 O O . ARG A 1 91 ? 4.609 -2.863 -21.918 1.00 77.44 91 ARG A O 1
ATOM 760 N N . TYR A 1 92 ? 6.169 -2.001 -20.549 1.00 74.25 92 TYR A N 1
ATOM 761 C CA . TYR A 1 92 ? 5.383 -1.999 -19.321 1.00 74.25 92 TYR A CA 1
ATOM 762 C C . TYR A 1 92 ? 4.957 -0.596 -18.880 1.00 74.25 92 TYR A C 1
ATOM 764 O O . TYR A 1 92 ? 4.691 -0.386 -17.700 1.00 74.25 92 TYR A O 1
ATOM 772 N N . TYR A 1 93 ? 4.922 0.370 -19.803 1.00 80.69 93 TYR A N 1
ATOM 773 C CA . TYR A 1 93 ? 4.453 1.726 -19.527 1.00 80.69 93 TYR A CA 1
ATOM 774 C C . TYR A 1 93 ? 3.082 1.723 -18.825 1.00 80.69 93 TYR A C 1
ATOM 776 O O . TYR A 1 93 ? 2.146 1.060 -19.273 1.00 80.69 93 TYR A O 1
ATOM 784 N N . GLY A 1 94 ? 2.979 2.443 -17.705 1.00 77.69 94 GLY A N 1
ATOM 785 C CA . GL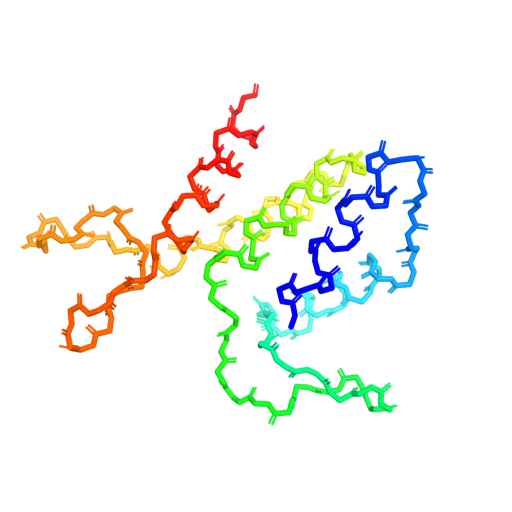Y A 1 94 ? 1.788 2.518 -16.853 1.00 77.69 94 GLY A CA 1
ATOM 786 C C . GLY A 1 94 ? 1.598 1.347 -15.878 1.00 77.69 94 GLY A C 1
ATOM 787 O O . GLY A 1 94 ? 0.778 1.456 -14.969 1.00 77.69 94 GLY A O 1
ATOM 788 N N . GLY A 1 95 ? 2.355 0.257 -16.028 1.00 77.19 95 GLY A N 1
ATOM 789 C CA . GLY A 1 95 ? 2.346 -0.877 -15.106 1.00 77.19 95 GLY A CA 1
ATOM 790 C C . GLY A 1 95 ? 3.186 -0.627 -13.855 1.00 77.19 95 GLY A C 1
ATOM 791 O O . GLY A 1 95 ? 4.062 0.239 -13.836 1.00 77.19 95 GLY A O 1
ATOM 792 N N . PHE A 1 96 ? 2.935 -1.414 -12.818 1.00 74.00 96 PHE A N 1
ATOM 793 C CA . PHE A 1 96 ? 3.688 -1.397 -11.573 1.00 74.00 96 PHE A CA 1
ATOM 794 C C . PHE A 1 96 ? 4.617 -2.608 -11.476 1.00 74.00 96 PHE A C 1
ATOM 796 O O . PHE A 1 96 ? 4.248 -3.718 -11.868 1.00 74.00 96 PHE A O 1
ATOM 803 N N . THR A 1 97 ? 5.811 -2.3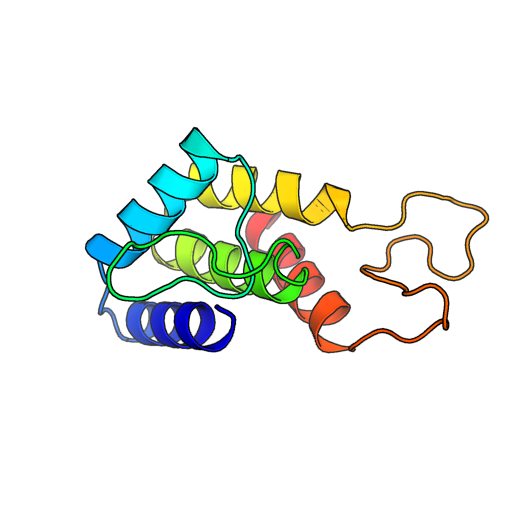61 -10.933 1.00 63.25 97 THR A N 1
ATOM 804 C CA . THR A 1 97 ? 6.807 -3.359 -10.516 1.00 63.25 97 THR A CA 1
ATOM 805 C C . THR A 1 97 ? 7.050 -4.458 -11.548 1.00 63.25 97 THR A C 1
ATOM 807 O O . THR A 1 97 ? 6.471 -5.547 -11.513 1.00 63.25 97 THR A O 1
ATOM 810 N N . VAL A 1 98 ? 7.966 -4.170 -12.467 1.00 58.38 98 VAL A N 1
ATOM 811 C CA . VAL A 1 98 ? 8.572 -5.182 -13.327 1.00 58.38 98 VAL A CA 1
ATOM 812 C C . VAL A 1 98 ? 9.980 -5.392 -12.809 1.00 58.38 98 VAL A C 1
ATOM 814 O O . VAL A 1 98 ? 10.827 -4.512 -12.958 1.00 58.38 98 VAL A O 1
ATOM 817 N N . GLY A 1 99 ? 10.216 -6.524 -12.147 1.00 56.34 99 GLY A N 1
ATOM 818 C CA . GLY A 1 99 ? 11.570 -6.882 -11.733 1.00 56.34 99 GLY A CA 1
ATOM 819 C C . GLY A 1 99 ? 12.505 -7.008 -12.948 1.00 56.34 99 GLY A C 1
ATOM 820 O O . GLY A 1 99 ? 12.021 -7.121 -14.080 1.00 56.34 99 GLY A O 1
ATOM 821 N N . PRO A 1 100 ? 13.836 -7.045 -12.746 1.00 52.88 100 PRO A N 1
ATOM 822 C CA . PRO A 1 100 ? 14.817 -7.250 -13.822 1.00 52.88 100 PRO A CA 1
ATOM 823 C C . PRO A 1 100 ? 14.499 -8.463 -14.714 1.00 52.88 100 PRO A C 1
ATOM 825 O O . PRO A 1 100 ? 14.801 -8.465 -15.905 1.00 52.88 100 PRO A O 1
ATOM 828 N N . ASP A 1 101 ? 13.814 -9.452 -14.138 1.00 56.88 101 ASP A N 1
ATOM 829 C CA . ASP A 1 101 ? 13.451 -10.723 -14.764 1.00 56.88 101 ASP A CA 1
ATOM 830 C C . ASP A 1 101 ? 12.131 -10.667 -15.560 1.00 56.88 101 ASP A C 1
ATOM 832 O O . ASP A 1 101 ? 11.681 -11.680 -16.090 1.00 56.88 101 ASP A O 1
ATOM 836 N N . GLY A 1 102 ? 11.459 -9.511 -15.623 1.00 55.97 102 GLY A N 1
ATOM 837 C CA . GLY A 1 102 ? 10.164 -9.366 -16.301 1.00 55.97 102 GLY A CA 1
ATOM 838 C C . GLY A 1 102 ? 8.971 -9.958 -15.541 1.00 55.97 102 GLY A C 1
ATOM 839 O O . GLY A 1 102 ? 7.847 -9.911 -16.039 1.00 55.97 102 GLY A O 1
ATOM 840 N N . ASN A 1 103 ? 9.195 -10.499 -14.341 1.00 57.66 103 ASN A N 1
ATOM 841 C CA . ASN A 1 103 ? 8.141 -11.031 -13.486 1.00 57.66 103 ASN A CA 1
ATOM 842 C C . ASN A 1 103 ? 7.399 -9.892 -12.782 1.00 57.66 103 ASN A C 1
ATOM 844 O O . ASN A 1 103 ? 8.009 -8.999 -12.191 1.00 57.66 103 ASN A O 1
ATOM 848 N N . THR A 1 104 ? 6.071 -9.952 -12.838 1.00 64.00 104 THR A N 1
ATOM 849 C CA . THR A 1 104 ? 5.166 -9.060 -12.114 1.00 64.00 104 THR A CA 1
ATOM 850 C C . THR A 1 104 ? 4.052 -9.896 -11.497 1.00 64.00 104 THR A C 1
ATOM 852 O O . THR A 1 104 ? 3.590 -10.874 -12.096 1.00 64.00 104 THR A O 1
ATOM 855 N N . HIS A 1 105 ? 3.614 -9.534 -10.295 1.00 71.31 105 HIS A N 1
ATOM 856 C CA . HIS A 1 105 ? 2.415 -10.118 -9.713 1.00 71.31 105 HIS A CA 1
ATOM 857 C C . HIS A 1 105 ? 1.200 -9.315 -10.178 1.00 71.31 105 HIS A C 1
ATOM 859 O O . HIS A 1 105 ? 1.156 -8.091 -10.078 1.00 71.31 105 HIS A O 1
ATOM 865 N N . ILE A 1 106 ? 0.171 -10.008 -10.672 1.00 75.62 106 ILE A N 1
ATOM 866 C CA . ILE A 1 106 ? -1.055 -9.366 -11.173 1.00 75.62 106 ILE A CA 1
ATOM 867 C C . ILE A 1 106 ? -1.727 -8.470 -10.115 1.00 75.62 106 ILE A C 1
ATOM 869 O O . ILE A 1 106 ? -2.306 -7.435 -10.446 1.00 75.62 106 ILE A O 1
ATOM 873 N N . PHE A 1 107 ? -1.601 -8.835 -8.836 1.00 74.44 107 PHE A N 1
ATOM 874 C CA . PHE A 1 107 ? -2.123 -8.073 -7.702 1.00 74.44 107 PHE A CA 1
ATOM 875 C C . PHE A 1 107 ? -1.507 -6.677 -7.595 1.00 74.44 107 PHE A C 1
ATOM 877 O O . PHE A 1 107 ? -2.229 -5.723 -7.316 1.00 74.44 107 PHE A O 1
ATOM 884 N N . ASP A 1 108 ? -0.223 -6.540 -7.920 1.00 73.56 108 ASP A N 1
ATOM 885 C CA . ASP A 1 108 ? 0.499 -5.269 -7.851 1.00 73.56 108 ASP A CA 1
ATOM 886 C C . ASP A 1 108 ? 0.097 -4.304 -8.963 1.00 73.56 108 ASP A C 1
ATOM 888 O O . ASP A 1 108 ? 0.414 -3.128 -8.893 1.00 73.56 108 ASP A O 1
ATOM 892 N N . ASN A 1 109 ? -0.651 -4.768 -9.964 1.00 78.25 109 ASN A N 1
ATOM 893 C CA . ASN A 1 109 ? -1.217 -3.914 -11.004 1.00 78.25 109 ASN A CA 1
ATOM 894 C C . ASN A 1 109 ? -2.715 -3.660 -10.782 1.00 78.25 109 ASN A C 1
ATOM 896 O O . ASN A 1 109 ? -3.179 -2.526 -10.892 1.00 78.25 109 ASN A O 1
ATOM 900 N N . LEU A 1 110 ? -3.481 -4.701 -10.438 1.00 82.50 110 LEU A N 1
ATOM 901 C CA . LEU A 1 110 ? -4.935 -4.597 -10.278 1.00 82.50 110 LEU A CA 1
ATOM 902 C C . LEU A 1 110 ? -5.345 -3.792 -9.043 1.00 82.50 110 LEU A C 1
ATOM 904 O O . LEU A 1 110 ? -6.266 -2.977 -9.120 1.00 82.50 110 LEU A O 1
ATOM 908 N N . VAL A 1 111 ? -4.692 -4.025 -7.904 1.00 84.44 111 VAL A N 1
ATOM 909 C CA . VAL A 1 111 ? -5.078 -3.397 -6.634 1.00 84.44 111 VAL A CA 1
ATOM 910 C C . VAL A 1 111 ? -4.826 -1.879 -6.678 1.00 84.44 111 VAL A C 1
ATOM 912 O O . VAL A 1 111 ? -5.768 -1.130 -6.396 1.00 84.44 111 VAL A O 1
ATOM 915 N N . PRO A 1 112 ? -3.657 -1.391 -7.146 1.00 84.06 112 PRO A N 1
ATOM 916 C CA . PRO A 1 112 ? -3.441 0.031 -7.422 1.00 84.06 112 PRO A CA 1
ATOM 917 C C . PRO A 1 112 ? -4.433 0.655 -8.399 1.00 84.06 112 PRO A C 1
ATOM 919 O O . PRO A 1 112 ? -4.927 1.750 -8.146 1.00 84.06 112 PRO A O 1
ATOM 922 N N . LEU A 1 113 ? -4.763 -0.037 -9.494 1.00 84.88 113 LEU A N 1
ATOM 923 C CA . LEU A 1 113 ? -5.684 0.481 -10.509 1.00 84.88 113 LEU A CA 1
ATOM 924 C C . LEU A 1 113 ? -7.087 0.725 -9.935 1.00 84.88 113 LEU A C 1
ATOM 926 O O . LEU A 1 113 ? -7.720 1.754 -10.186 1.00 84.88 113 LEU A O 1
ATOM 930 N N . ILE A 1 114 ? -7.586 -0.223 -9.143 1.00 85.94 114 ILE A N 1
ATOM 931 C CA . ILE A 1 114 ? -8.884 -0.087 -8.477 1.00 85.94 114 ILE A CA 1
ATOM 932 C C . ILE A 1 114 ? -8.820 1.022 -7.416 1.00 85.94 114 ILE A C 1
ATOM 934 O O . ILE A 1 114 ? -9.784 1.773 -7.273 1.00 85.94 114 ILE A O 1
ATOM 938 N N . ALA A 1 115 ? -7.705 1.155 -6.689 1.00 86.88 115 ALA A N 1
ATOM 939 C CA . ALA A 1 115 ? -7.500 2.234 -5.720 1.00 86.88 115 ALA A CA 1
ATOM 940 C C . ALA A 1 115 ? -7.524 3.621 -6.370 1.00 86.88 115 ALA A C 1
ATOM 942 O O . ALA A 1 115 ? -8.289 4.478 -5.933 1.00 86.88 115 ALA A O 1
ATOM 943 N N . GLU A 1 116 ? -6.778 3.804 -7.457 1.00 87.00 116 GLU A N 1
ATOM 944 C CA . GLU A 1 116 ? -6.774 5.021 -8.273 1.00 87.00 116 GLU A CA 1
ATOM 945 C C . GLU A 1 116 ? -8.190 5.359 -8.760 1.00 87.00 116 GLU A C 1
ATOM 947 O O . GLU A 1 116 ? -8.681 6.467 -8.552 1.00 87.00 116 GLU A O 1
ATOM 952 N N . THR A 1 117 ? -8.902 4.374 -9.315 1.00 86.62 117 THR A N 1
ATOM 953 C CA . THR A 1 117 ? -10.275 4.563 -9.810 1.00 86.62 117 THR A CA 1
ATOM 954 C C . THR A 1 117 ? -11.245 4.999 -8.706 1.00 86.62 117 THR A C 1
ATOM 956 O O . THR A 1 117 ? -12.180 5.751 -8.975 1.00 86.62 117 THR A O 1
ATOM 959 N N . ARG A 1 118 ? -11.063 4.516 -7.470 1.00 86.38 118 ARG A N 1
ATOM 960 C CA . ARG A 1 118 ? -11.911 4.879 -6.323 1.00 86.38 118 ARG A CA 1
ATOM 961 C C . ARG A 1 118 ? -11.568 6.247 -5.737 1.00 86.38 118 ARG A C 1
ATOM 963 O O . ARG A 1 118 ? -12.475 6.925 -5.280 1.00 86.38 118 ARG A O 1
ATOM 970 N N . LEU A 1 119 ? -10.294 6.636 -5.742 1.00 87.25 119 LEU A N 1
ATOM 971 C CA . LEU A 1 119 ? -9.835 7.918 -5.199 1.00 87.25 119 LEU A CA 1
ATOM 972 C C . LEU A 1 119 ? -10.175 9.105 -6.118 1.00 87.25 119 LEU A C 1
ATOM 974 O O . LEU A 1 119 ? -10.481 10.197 -5.629 1.00 87.25 119 LEU A O 1
ATOM 978 N N . LEU A 1 120 ? -10.085 8.887 -7.436 1.00 81.75 120 LEU A N 1
ATOM 979 C CA . LEU A 1 120 ? -10.290 9.907 -8.472 1.00 81.75 120 LEU A CA 1
ATOM 980 C C . LEU A 1 120 ? -11.757 10.077 -8.905 1.00 81.75 120 LEU A C 1
ATOM 982 O O . LEU A 1 120 ? -12.061 11.025 -9.630 1.00 81.75 120 LEU A O 1
ATOM 986 N N . LYS A 1 121 ? -12.647 9.163 -8.500 1.00 67.62 121 LYS A N 1
ATOM 987 C CA . LYS A 1 121 ? -14.101 9.325 -8.646 1.00 67.62 121 LYS A CA 1
ATOM 988 C C . LYS A 1 121 ? -14.674 10.251 -7.575 1.00 67.62 121 LYS A C 1
ATOM 990 O O . LYS A 1 121 ? -15.706 10.877 -7.894 1.00 67.62 121 LYS A O 1
#

Secondary structure (DSSP, 8-state):
-HHHHHHHHHHHHTT---HHHHHHHHHHHHHTSS-BS-B-TTT--BSSSSBPPHHHHHHHHHHHHHTT-HHHHHHHHHHHHHTB---TTSTTTT-B---TTS---THHHHHHHHHHHHH--

Radius of gyration: 14.37 Å; chains: 1; bounding box: 33×24×44 Å

pLDDT: mean 78.1, std 9.7, range [52.88, 89.06]

Sequence (121 aa):
MIDQAITAYHQALAGYHSPAFLQFIKENMDTNSEINGIYDLSTKLPTVDYESPPAVYGFLIWYCLELNERELAQRLYEQMLTFRNHYPWSRYYGGFTVGPDGNTHIFDNLVPLIAETRLLK

InterPro domains:
  IPR012341 Six-hairpin glycosidase-like superfamily [G3DSA:1.50.10.10] (1-119)